Protein AF-A0A380EL34-F1 (afdb_monomer_lite)

Organism: Staphylococcus aureus (NCBI:txid1280)

Secondary structure (DSSP, 8-state):
--EEEE---SS--TTHHHHHHHHHHHHHHTT-EEEEETTTHHHHHTT-EEEE-TTTSSTT-GGGGGTT--------

Sequence (76 aa):
MKKIAVLTSGGDSPGMNAAVRAVVRTAIYNEIEVYGVYHGYQGLLNDDIHKLELGSVGDTDSAWRYILVFSKMSRV

InterPro domains:
  IPR000023 Phosphofructokinase domain [PF00365] (3-60)
  IPR022953 ATP-dependent 6-phosphofructokinase [PR00476] (6-25)
  IPR022953 ATP-dependent 6-phosphofructokinase [PR00476] (31-44)
  IPR035966 Phosphofructokinase superfamily [SSF53784] (1-59)

Foldseek 3Di:
DAEDEDADDDADDPCPLVVVLVVLVVCVVVVYWYKQQFPGVVSVVVVVIGTDDNCCSDPPHPPSVRSRDDPPVPDD

Radius of gyration: 12.4 Å; chains: 1; bounding box: 25×33×34 Å

pLDDT: mean 77.79, std 17.73, range [37.88, 95.25]

Structure (mmCIF, N/CA/C/O backbone):
data_AF-A0A380EL34-F1
#
_entry.id   AF-A0A380EL34-F1
#
loop_
_atom_site.group_PDB
_atom_site.id
_atom_site.type_symbol
_atom_site.label_atom_id
_atom_site.label_alt_id
_atom_site.label_comp_id
_atom_site.label_asym_id
_atom_site.label_entity_id
_atom_site.label_seq_id
_atom_site.pdbx_PDB_ins_code
_atom_site.Cartn_x
_atom_site.Cartn_y
_atom_site.Cartn_z
_atom_site.occupancy
_atom_site.B_iso_or_equiv
_atom_site.auth_seq_id
_atom_site.auth_comp_id
_atom_site.auth_asym_id
_atom_site.auth_atom_id
_atom_site.pdbx_PDB_model_num
ATOM 1 N N . MET A 1 1 ? -12.645 5.983 12.811 1.00 61.81 1 MET A N 1
ATOM 2 C CA . MET A 1 1 ? -12.196 4.939 11.861 1.00 61.81 1 MET A CA 1
ATOM 3 C C . MET A 1 1 ? -10.847 5.350 11.297 1.00 61.81 1 MET A C 1
ATOM 5 O O . MET A 1 1 ? -10.711 6.512 10.934 1.00 61.81 1 MET A O 1
ATOM 9 N N . LYS A 1 2 ? -9.8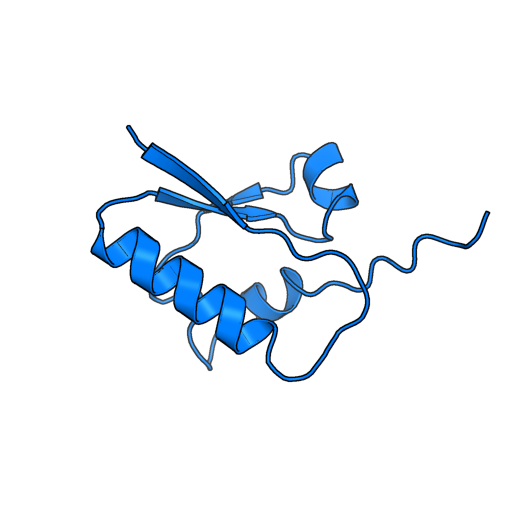57 4.450 11.267 1.00 87.94 2 LYS A N 1
ATOM 10 C CA . LYS A 1 2 ? -8.543 4.712 10.657 1.00 87.94 2 LYS A CA 1
ATOM 11 C C . LYS A 1 2 ? -8.479 3.965 9.325 1.00 87.94 2 LYS A C 1
ATOM 13 O O . LYS A 1 2 ? -8.670 2.754 9.306 1.00 87.94 2 LYS A O 1
ATOM 18 N N . LYS A 1 3 ? -8.256 4.694 8.232 1.00 93.62 3 LYS A N 1
ATOM 19 C CA . LYS A 1 3 ? -8.109 4.146 6.879 1.00 93.62 3 LYS A CA 1
ATOM 20 C C . LYS A 1 3 ? -6.802 4.653 6.286 1.00 93.62 3 LYS A C 1
ATOM 22 O O . LYS A 1 3 ? -6.450 5.809 6.524 1.00 93.62 3 LYS A O 1
ATOM 27 N N . ILE A 1 4 ? -6.105 3.811 5.533 1.00 93.31 4 ILE A N 1
ATOM 28 C CA . ILE A 1 4 ? -4.888 4.188 4.807 1.00 93.31 4 ILE A CA 1
ATOM 29 C C . ILE A 1 4 ? -5.003 3.783 3.340 1.00 93.31 4 ILE A C 1
ATOM 31 O O . ILE A 1 4 ? -5.599 2.755 3.018 1.00 93.31 4 ILE A O 1
ATOM 35 N N . ALA A 1 5 ? -4.405 4.582 2.462 1.00 91.44 5 ALA A N 1
ATOM 36 C CA . ALA A 1 5 ? -4.228 4.247 1.058 1.00 91.44 5 ALA A CA 1
ATOM 37 C C . ALA A 1 5 ? -2.746 3.960 0.789 1.00 91.44 5 ALA A C 1
ATOM 39 O O . ALA A 1 5 ? -1.872 4.691 1.257 1.00 91.44 5 ALA A O 1
ATOM 40 N N . VAL A 1 6 ? -2.469 2.892 0.049 1.00 88.88 6 VAL A N 1
ATOM 41 C CA . VAL A 1 6 ? -1.133 2.474 -0.368 1.00 88.88 6 VAL A CA 1
ATOM 42 C C . VAL A 1 6 ? -1.058 2.613 -1.879 1.00 88.88 6 VAL A C 1
ATOM 44 O O . VAL A 1 6 ? -1.879 2.063 -2.607 1.00 88.88 6 VAL A O 1
ATOM 47 N N . LEU A 1 7 ? -0.060 3.352 -2.343 1.00 88.12 7 LEU A N 1
ATOM 48 C CA . LEU A 1 7 ? 0.237 3.526 -3.756 1.00 88.12 7 LEU A CA 1
ATOM 49 C C . LEU A 1 7 ? 1.734 3.369 -3.952 1.00 88.12 7 LEU A C 1
ATOM 51 O O . LEU A 1 7 ? 2.517 3.640 -3.038 1.00 88.12 7 LEU A O 1
ATOM 55 N N . THR A 1 8 ? 2.135 2.968 -5.149 1.00 82.38 8 THR A N 1
ATOM 56 C CA . THR A 1 8 ? 3.541 3.008 -5.530 1.00 82.38 8 THR A CA 1
ATOM 57 C C . THR A 1 8 ? 3.721 3.911 -6.740 1.00 82.38 8 THR A C 1
ATOM 59 O O . THR A 1 8 ? 2.890 3.948 -7.645 1.00 82.38 8 THR A O 1
ATOM 62 N N . SER A 1 9 ? 4.793 4.696 -6.729 1.00 76.25 9 SER A N 1
ATOM 63 C CA . SER A 1 9 ? 5.155 5.598 -7.817 1.00 76.25 9 SER A CA 1
ATOM 64 C C . SER A 1 9 ? 6.594 5.316 -8.225 1.00 76.25 9 SER A C 1
ATOM 66 O O . SER A 1 9 ? 7.479 5.342 -7.370 1.00 76.25 9 SER A O 1
ATOM 68 N N . GLY A 1 10 ? 6.838 5.071 -9.511 1.00 72.12 10 GLY A N 1
ATOM 69 C CA . GLY A 1 10 ? 8.176 4.807 -10.042 1.00 72.12 10 GLY A CA 1
ATOM 70 C C . GLY A 1 10 ? 8.251 3.542 -10.895 1.00 72.12 10 GLY A C 1
ATOM 71 O O . GLY A 1 10 ? 7.231 3.014 -11.338 1.00 72.12 10 GLY A O 1
ATOM 72 N N . GLY A 1 11 ? 9.479 3.093 -11.165 1.00 67.44 11 GLY A N 1
ATOM 73 C CA . GLY A 1 11 ? 9.744 1.830 -11.856 1.00 67.44 11 GLY A CA 1
ATOM 74 C C . GLY A 1 11 ? 9.659 0.634 -10.907 1.00 67.44 11 GLY A C 1
ATOM 75 O O . GLY A 1 11 ? 9.950 0.771 -9.721 1.00 67.44 11 GLY A O 1
ATOM 76 N N . ASP A 1 12 ? 9.280 -0.527 -11.443 1.00 71.75 12 ASP A N 1
ATOM 77 C CA . ASP A 1 12 ? 9.231 -1.777 -10.680 1.00 71.75 12 ASP A CA 1
ATOM 78 C C . ASP A 1 12 ? 10.636 -2.173 -10.205 1.00 71.75 12 ASP A C 1
ATOM 80 O O . ASP A 1 12 ? 11.611 -2.121 -10.962 1.00 71.75 12 ASP A O 1
ATOM 84 N N . SER A 1 13 ? 10.733 -2.537 -8.932 1.00 73.31 13 SER A N 1
ATOM 85 C CA . SER A 1 13 ? 11.978 -2.894 -8.269 1.00 73.31 13 SER A CA 1
ATOM 86 C C . SER A 1 13 ? 11.751 -4.105 -7.367 1.00 73.31 13 SER A C 1
ATOM 88 O O . SER A 1 13 ? 10.715 -4.190 -6.688 1.00 73.31 13 SER A O 1
ATOM 90 N N . PRO A 1 14 ? 12.714 -5.048 -7.307 1.00 77.44 14 PRO A N 1
ATOM 91 C CA . PRO A 1 14 ? 12.620 -6.180 -6.399 1.00 77.44 14 PRO A CA 1
ATOM 92 C C . PRO A 1 14 ? 12.400 -5.694 -4.960 1.00 77.44 14 PRO A C 1
ATOM 94 O O . PRO A 1 14 ? 13.163 -4.893 -4.427 1.00 77.44 14 PRO A O 1
ATOM 97 N N . GLY A 1 15 ? 11.333 -6.189 -4.329 1.00 80.62 15 GLY A N 1
ATOM 98 C CA . GLY A 1 15 ? 10.985 -5.878 -2.939 1.00 80.62 15 GLY A CA 1
ATOM 99 C C . GLY A 1 15 ? 9.800 -4.929 -2.755 1.00 80.62 15 GLY A C 1
ATOM 100 O O . GLY A 1 15 ? 9.230 -4.912 -1.665 1.00 80.62 15 GLY A O 1
ATOM 101 N N . MET A 1 16 ? 9.340 -4.219 -3.790 1.00 82.81 16 MET A N 1
ATOM 102 C CA . MET A 1 16 ? 8.168 -3.342 -3.641 1.00 82.81 16 MET A CA 1
ATOM 103 C C . MET A 1 16 ? 6.891 -4.129 -3.305 1.00 82.81 16 MET A C 1
ATOM 105 O O . MET A 1 16 ? 6.148 -3.743 -2.405 1.00 82.81 16 MET A O 1
ATOM 109 N N . ASN A 1 17 ? 6.694 -5.294 -3.930 1.00 79.62 17 ASN A N 1
ATOM 110 C CA . ASN A 1 17 ? 5.609 -6.219 -3.575 1.00 79.62 17 ASN A CA 1
ATOM 111 C C . ASN A 1 17 ? 5.683 -6.670 -2.111 1.00 79.62 17 ASN A C 1
ATOM 113 O O . ASN A 1 17 ? 4.671 -6.713 -1.413 1.00 79.62 17 ASN A O 1
ATOM 117 N N . ALA A 1 18 ? 6.889 -6.973 -1.622 1.00 85.00 18 ALA A N 1
ATOM 118 C CA . ALA A 1 18 ? 7.091 -7.380 -0.237 1.00 85.00 18 ALA A CA 1
ATOM 119 C C . ALA A 1 18 ? 6.771 -6.235 0.739 1.00 85.00 18 ALA A C 1
ATOM 121 O O . ALA A 1 18 ? 6.157 -6.478 1.778 1.00 85.00 18 ALA A O 1
ATOM 122 N N . ALA A 1 19 ? 7.121 -4.994 0.385 1.00 87.19 19 ALA A N 1
ATOM 123 C CA . ALA A 1 19 ? 6.806 -3.808 1.175 1.00 87.19 19 ALA A CA 1
ATOM 124 C C . ALA A 1 19 ? 5.291 -3.558 1.251 1.00 87.19 19 ALA A C 1
ATOM 126 O O . ALA A 1 19 ? 4.751 -3.443 2.351 1.00 87.19 19 ALA A O 1
ATOM 127 N N . VAL A 1 20 ? 4.589 -3.557 0.111 1.00 87.19 20 VAL A N 1
ATOM 128 C CA . VAL A 1 20 ? 3.120 -3.413 0.070 1.00 87.19 20 VAL A CA 1
ATOM 129 C C . VAL A 1 20 ? 2.458 -4.514 0.897 1.00 87.19 20 VAL A C 1
ATOM 131 O O . VAL A 1 20 ? 1.606 -4.234 1.740 1.00 87.19 20 VAL A O 1
ATOM 134 N N . ARG A 1 21 ? 2.910 -5.762 0.741 1.00 87.75 21 ARG A N 1
ATOM 135 C CA . ARG A 1 21 ? 2.414 -6.896 1.523 1.00 87.75 21 ARG A CA 1
ATOM 136 C C . ARG A 1 21 ? 2.623 -6.715 3.024 1.00 87.75 21 ARG A C 1
ATOM 138 O O . ARG A 1 21 ? 1.709 -6.994 3.798 1.00 87.75 21 ARG A O 1
ATOM 145 N N . ALA A 1 22 ? 3.798 -6.254 3.447 1.00 91.06 22 ALA A N 1
ATOM 146 C CA . ALA A 1 22 ? 4.086 -5.993 4.854 1.00 91.06 22 ALA A CA 1
ATOM 147 C C . ALA A 1 22 ? 3.165 -4.904 5.424 1.00 91.06 22 ALA A C 1
ATOM 149 O O . ALA A 1 22 ? 2.585 -5.101 6.494 1.00 91.06 22 ALA A O 1
ATOM 150 N N . VAL A 1 23 ? 2.969 -3.803 4.691 1.00 91.31 23 VAL A N 1
ATOM 151 C CA . VAL A 1 23 ? 2.081 -2.702 5.096 1.00 91.31 23 VAL A CA 1
ATOM 152 C C . VAL A 1 23 ? 0.638 -3.181 5.232 1.00 91.31 23 VAL A C 1
ATOM 154 O O . VAL A 1 23 ? 0.039 -2.995 6.288 1.00 91.31 23 VAL A O 1
ATOM 157 N N . VAL A 1 24 ? 0.094 -3.850 4.210 1.00 91.31 24 VAL A N 1
ATOM 158 C CA . VAL A 1 24 ? -1.306 -4.306 4.199 1.00 91.31 24 VAL A CA 1
ATOM 159 C C . VAL A 1 24 ? -1.568 -5.289 5.339 1.00 91.31 24 VAL A C 1
ATOM 161 O O . VAL A 1 24 ? -2.518 -5.110 6.097 1.00 91.31 24 VAL A O 1
ATOM 164 N N . ARG A 1 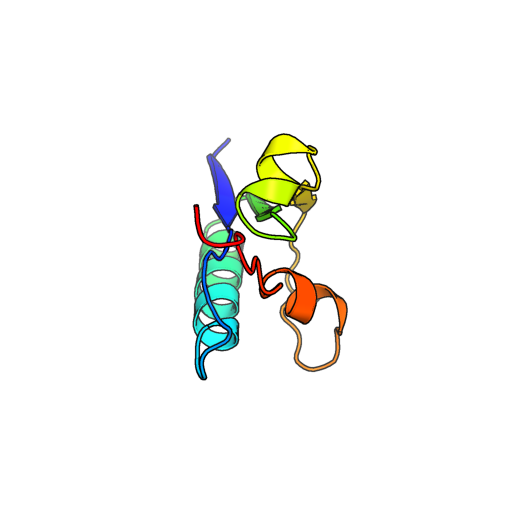25 ? -0.705 -6.299 5.520 1.00 92.31 25 ARG A N 1
ATOM 165 C CA . ARG A 1 25 ? -0.879 -7.291 6.596 1.00 92.31 25 ARG A CA 1
ATOM 166 C C . ARG A 1 25 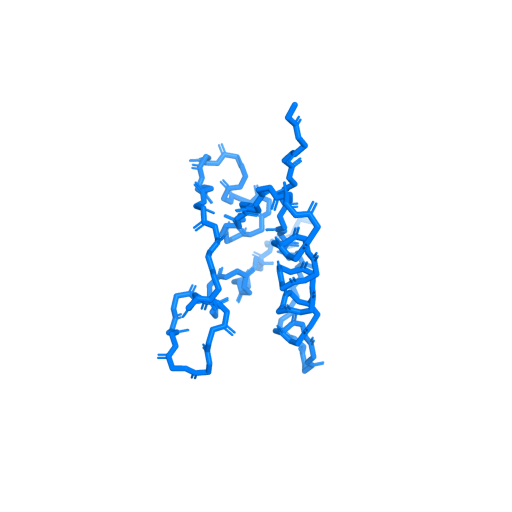? -0.779 -6.654 7.979 1.00 92.31 25 ARG A C 1
ATOM 168 O O . ARG A 1 25 ? -1.565 -7.001 8.855 1.00 92.31 25 ARG A O 1
ATOM 175 N N . THR A 1 26 ? 0.152 -5.719 8.166 1.00 94.44 26 THR A N 1
ATOM 176 C CA . THR A 1 26 ? 0.324 -5.018 9.446 1.00 94.44 26 THR A CA 1
ATOM 177 C C . THR A 1 26 ? -0.872 -4.123 9.748 1.00 94.44 26 THR A C 1
ATOM 179 O O . THR A 1 26 ? -1.368 -4.120 10.869 1.00 94.44 26 THR A O 1
ATOM 182 N N . ALA A 1 27 ? -1.371 -3.385 8.759 1.00 93.88 27 ALA A N 1
ATOM 183 C CA . ALA A 1 27 ? -2.523 -2.512 8.931 1.00 93.88 27 ALA A CA 1
ATOM 184 C C . ALA A 1 27 ? -3.801 -3.305 9.241 1.00 93.88 27 ALA A C 1
ATOM 186 O O . ALA A 1 27 ? -4.473 -2.986 10.219 1.00 93.88 27 ALA A O 1
ATOM 187 N N . ILE A 1 28 ? -4.074 -4.392 8.508 1.00 92.88 28 ILE A N 1
ATOM 188 C CA . ILE A 1 28 ? -5.224 -5.265 8.790 1.00 92.88 28 ILE A CA 1
ATOM 189 C C . ILE A 1 28 ? -5.121 -5.878 10.194 1.00 92.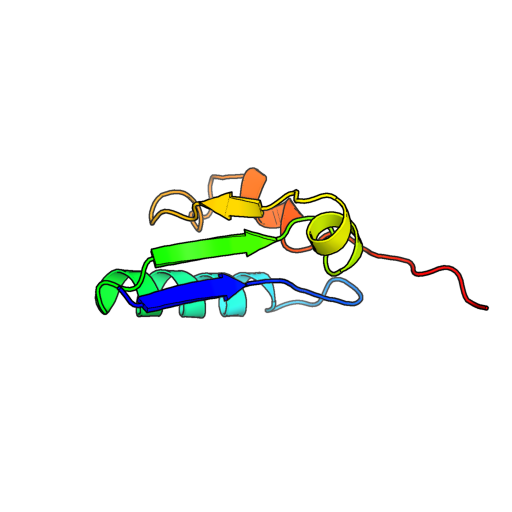88 28 ILE A C 1
ATOM 191 O O . ILE A 1 28 ? -6.114 -5.907 10.916 1.00 92.88 28 ILE A O 1
ATOM 195 N N . TYR A 1 29 ? -3.927 -6.315 10.615 1.00 94.69 29 TYR A N 1
ATOM 196 C CA . TYR A 1 29 ? -3.699 -6.824 11.974 1.00 94.69 29 TYR A CA 1
ATOM 197 C C . TYR A 1 29 ? -4.015 -5.783 13.063 1.00 94.69 29 TYR A C 1
ATOM 199 O O . TYR A 1 29 ? -4.455 -6.142 14.147 1.00 94.69 29 TYR A O 1
ATOM 207 N N . ASN A 1 30 ? -3.819 -4.495 12.769 1.00 94.94 30 ASN A N 1
ATOM 208 C CA . ASN A 1 30 ? -4.134 -3.383 13.668 1.00 94.94 30 ASN A CA 1
ATOM 209 C C . ASN A 1 30 ? -5.551 -2.812 13.455 1.00 94.94 30 ASN A C 1
ATOM 211 O O . ASN A 1 30 ? -5.812 -1.677 13.856 1.00 94.94 30 ASN A O 1
ATOM 215 N N . GLU A 1 31 ? -6.449 -3.556 12.800 1.00 94.56 31 GLU A N 1
ATOM 216 C CA . GLU A 1 31 ? -7.833 -3.140 12.518 1.00 94.56 31 GLU A CA 1
ATOM 217 C C . GLU A 1 31 ? -7.933 -1.832 11.701 1.00 94.56 31 GLU A C 1
ATOM 219 O O . GLU A 1 31 ? -8.877 -1.048 11.829 1.00 94.56 31 GLU A O 1
ATOM 224 N N . ILE A 1 32 ? -6.942 -1.576 10.842 1.00 95.25 32 ILE A N 1
ATOM 225 C CA . ILE A 1 32 ? -6.913 -0.436 9.921 1.00 95.25 32 ILE A CA 1
ATOM 226 C C . ILE A 1 32 ? -7.391 -0.911 8.549 1.00 95.25 32 ILE A C 1
ATOM 228 O O . ILE A 1 32 ? -6.846 -1.860 7.984 1.00 95.25 32 ILE A O 1
ATOM 232 N N . GLU A 1 33 ? -8.382 -0.223 7.978 1.00 94.31 33 GLU A N 1
ATOM 233 C CA . GLU A 1 33 ? -8.794 -0.486 6.598 1.00 94.31 33 GLU A CA 1
ATOM 234 C C . GLU A 1 33 ? -7.723 -0.002 5.620 1.00 94.31 33 GLU A C 1
ATOM 236 O O . GLU A 1 33 ? -7.222 1.123 5.728 1.00 94.31 33 GLU A O 1
ATOM 241 N N . VAL A 1 34 ? -7.417 -0.832 4.627 1.00 93.19 34 VAL A N 1
ATOM 242 C CA . VAL A 1 34 ? -6.385 -0.550 3.633 1.00 93.19 34 VAL A CA 1
ATOM 243 C C . VAL A 1 34 ? -7.012 -0.472 2.251 1.00 93.19 34 VAL A C 1
ATOM 245 O O . VAL A 1 34 ? -7.816 -1.323 1.874 1.00 93.19 34 VAL A O 1
ATOM 248 N N . TYR A 1 35 ? -6.613 0.542 1.496 1.00 92.69 35 TYR A N 1
ATOM 249 C CA . TYR A 1 35 ? -6.994 0.744 0.107 1.00 92.69 35 TYR A CA 1
ATOM 250 C C . TYR A 1 35 ? -5.734 0.800 -0.754 1.00 92.69 35 TYR A C 1
ATOM 252 O O . TYR A 1 35 ? -4.705 1.313 -0.326 1.00 92.69 35 TYR A O 1
ATOM 260 N N . GLY A 1 36 ? -5.798 0.241 -1.952 1.00 90.19 36 GLY A N 1
ATOM 261 C CA . GLY A 1 36 ? -4.724 0.220 -2.927 1.00 90.19 36 GLY A CA 1
ATOM 262 C C . GLY A 1 36 ? -5.087 1.148 -4.056 1.00 90.19 36 GLY A C 1
ATOM 263 O O . GLY A 1 36 ? -6.173 1.031 -4.617 1.00 90.19 36 GLY A O 1
ATOM 264 N N . VAL A 1 37 ? -4.179 2.057 -4.376 1.00 89.50 37 VAL A N 1
ATOM 265 C CA . VAL A 1 37 ? -4.312 2.918 -5.544 1.00 89.50 37 VAL A CA 1
ATOM 266 C C . VAL A 1 37 ? -3.529 2.284 -6.678 1.00 89.50 37 VAL A C 1
ATOM 268 O O . VAL A 1 37 ? -2.314 2.080 -6.581 1.00 89.50 37 VAL A O 1
ATOM 271 N N . TYR A 1 38 ? -4.241 1.964 -7.746 1.00 85.31 38 TYR A N 1
ATOM 272 C CA . TYR A 1 38 ? -3.665 1.342 -8.926 1.00 85.31 38 TYR A CA 1
ATOM 273 C C . TYR A 1 38 ? -3.026 2.434 -9.792 1.00 85.31 38 TYR A C 1
ATOM 275 O O . TYR A 1 38 ? -3.348 3.609 -9.663 1.00 85.31 38 TYR A O 1
ATOM 283 N N . HIS A 1 39 ? -2.042 2.103 -10.631 1.00 84.06 39 HIS A N 1
ATOM 284 C CA . HIS A 1 39 ? -1.400 3.088 -11.526 1.00 84.06 39 HIS A CA 1
ATOM 285 C C . HIS A 1 39 ? -0.789 4.336 -10.837 1.00 84.06 39 HIS A C 1
ATOM 287 O O . HIS A 1 39 ? -0.640 5.397 -11.456 1.00 84.06 39 HIS A O 1
ATOM 293 N N . GLY A 1 40 ? -0.412 4.223 -9.559 1.00 83.12 40 GLY A N 1
ATOM 294 C CA . GLY A 1 40 ? 0.209 5.302 -8.791 1.00 83.12 40 GLY A CA 1
ATOM 295 C C . GLY A 1 40 ? -0.653 6.568 -8.745 1.00 83.12 40 GLY A C 1
ATOM 296 O O . GLY A 1 40 ? -1.853 6.518 -8.494 1.00 83.12 40 GLY A O 1
ATOM 297 N N . TYR A 1 41 ? -0.048 7.729 -9.003 1.00 85.88 41 TYR A N 1
ATOM 298 C CA . TYR A 1 41 ? -0.773 9.006 -8.981 1.00 85.88 41 TYR A CA 1
ATOM 299 C C . TYR A 1 41 ? -1.875 9.110 -10.040 1.00 85.88 41 TYR A C 1
ATOM 301 O O . TYR A 1 41 ? -2.861 9.804 -9.813 1.00 85.88 41 TYR A O 1
ATOM 309 N N . GLN A 1 42 ? -1.740 8.423 -11.179 1.00 87.25 42 GLN A N 1
ATOM 310 C CA . GLN A 1 42 ? -2.760 8.478 -12.224 1.00 87.25 42 GLN A CA 1
ATOM 311 C C . GLN A 1 42 ? -4.057 7.808 -11.768 1.00 87.25 42 GLN A C 1
ATOM 313 O O . GLN A 1 42 ? -5.130 8.361 -11.990 1.00 87.25 42 GLN A O 1
ATOM 318 N N . GLY A 1 43 ? -3.973 6.649 -11.108 1.00 88.38 43 GLY A N 1
ATOM 319 C CA . GLY A 1 43 ? -5.169 6.018 -10.557 1.00 88.38 43 GLY A CA 1
ATOM 320 C C . GLY A 1 43 ? -5.739 6.793 -9.380 1.00 88.38 43 GLY A C 1
ATOM 321 O O . GLY A 1 43 ? -6.951 6.847 -9.245 1.00 88.38 43 GLY A O 1
ATOM 322 N N . LEU A 1 44 ? -4.911 7.510 -8.609 1.00 88.44 44 LEU A N 1
ATOM 323 C CA . LEU A 1 44 ? -5.429 8.419 -7.582 1.00 88.44 44 LEU A CA 1
ATOM 324 C C . LEU A 1 44 ? -6.321 9.512 -8.188 1.00 88.44 44 LEU A C 1
ATOM 326 O O . LEU A 1 44 ? -7.382 9.806 -7.650 1.00 88.44 44 LEU A O 1
ATOM 330 N N . LEU A 1 45 ? -5.896 10.107 -9.308 1.00 91.44 45 LEU A N 1
ATOM 331 C CA . LEU A 1 45 ? -6.675 11.126 -10.022 1.00 91.44 45 LEU A CA 1
ATOM 332 C C . LEU A 1 45 ? -7.950 10.557 -10.656 1.00 91.44 45 LEU A C 1
ATOM 334 O O . LEU A 1 45 ? -8.936 11.275 -10.789 1.00 91.44 45 LEU A O 1
ATOM 338 N N . ASN A 1 46 ? -7.918 9.282 -11.043 1.00 93.25 46 ASN A N 1
ATOM 339 C CA . ASN A 1 46 ? -9.027 8.590 -11.696 1.00 93.25 46 ASN A CA 1
ATOM 340 C C . ASN A 1 46 ? -9.970 7.875 -10.711 1.00 93.25 46 ASN A C 1
ATOM 342 O O . ASN A 1 46 ? -10.876 7.181 -11.163 1.00 93.25 46 ASN A O 1
ATOM 346 N N . ASP A 1 47 ? -9.751 8.017 -9.400 1.00 92.75 47 ASP A N 1
ATOM 347 C CA . ASP A 1 47 ? -10.472 7.288 -8.345 1.00 92.75 47 ASP A CA 1
ATOM 348 C C . ASP A 1 47 ? -10.379 5.750 -8.483 1.00 92.75 47 ASP A C 1
ATOM 350 O O . ASP A 1 47 ? -11.269 4.997 -8.094 1.00 92.75 47 ASP A O 1
ATOM 354 N N . ASP A 1 48 ? -9.261 5.264 -9.032 1.00 90.62 48 ASP A N 1
ATOM 355 C CA . ASP A 1 48 ? -8.941 3.842 -9.191 1.00 90.62 48 ASP A CA 1
ATOM 356 C C . ASP A 1 48 ? -8.372 3.267 -7.883 1.00 90.62 48 ASP A C 1
ATOM 358 O O . ASP A 1 48 ? -7.187 2.926 -7.746 1.00 90.62 48 ASP A O 1
ATOM 362 N N . ILE A 1 49 ? -9.237 3.264 -6.869 1.00 91.06 49 ILE A N 1
ATOM 363 C CA . ILE A 1 49 ? -8.925 2.931 -5.484 1.00 91.06 49 ILE A CA 1
ATOM 364 C C . ILE A 1 49 ? -9.747 1.712 -5.072 1.00 91.06 49 ILE A C 1
ATOM 366 O O . ILE A 1 49 ? -10.973 1.760 -5.003 1.00 91.06 49 ILE A O 1
ATOM 370 N N . HIS A 1 50 ? -9.068 0.621 -4.720 1.00 90.56 50 HIS A N 1
ATOM 371 C CA . HIS A 1 50 ? -9.719 -0.645 -4.374 1.00 90.56 50 HIS A CA 1
ATOM 372 C C . HIS A 1 50 ? -9.392 -1.063 -2.952 1.00 90.56 50 HIS A C 1
ATOM 374 O O . HIS A 1 50 ? -8.270 -0.889 -2.477 1.00 90.56 50 HIS A O 1
ATOM 380 N N . LYS A 1 51 ? -10.366 -1.646 -2.255 1.00 91.25 51 LYS A N 1
ATOM 381 C CA . LYS A 1 51 ? -10.146 -2.174 -0.908 1.00 91.25 51 LYS A CA 1
ATOM 382 C C . LYS A 1 51 ? -9.202 -3.378 -0.963 1.00 91.25 51 LYS A C 1
ATOM 384 O O . LYS A 1 51 ? -9.362 -4.269 -1.791 1.00 91.25 51 LYS A O 1
ATOM 389 N N . LEU A 1 52 ? -8.242 -3.402 -0.045 1.00 89.75 52 LEU A N 1
ATOM 390 C CA . LEU A 1 52 ? -7.221 -4.433 0.063 1.00 89.75 52 LEU A CA 1
ATOM 391 C C . LEU A 1 52 ? -7.539 -5.384 1.223 1.00 89.75 52 LEU A C 1
ATOM 393 O O . LEU A 1 52 ? -7.697 -4.953 2.364 1.00 89.75 52 LEU A O 1
ATOM 397 N N . GLU A 1 53 ? -7.608 -6.686 0.932 1.00 89.06 53 GLU A N 1
ATOM 398 C CA . GLU A 1 53 ? -7.864 -7.741 1.924 1.00 89.06 53 GLU A CA 1
ATOM 399 C C . GLU A 1 53 ? -6.679 -8.716 2.068 1.00 89.06 53 GLU A C 1
ATOM 401 O O . GLU A 1 53 ? -5.723 -8.703 1.291 1.00 89.06 53 GLU A O 1
ATOM 406 N N . LEU A 1 54 ? -6.711 -9.586 3.084 1.00 85.56 54 LEU A N 1
ATOM 407 C CA . LEU A 1 54 ? -5.603 -10.512 3.369 1.00 85.56 54 LEU A CA 1
ATOM 408 C C . LEU A 1 54 ? -5.315 -11.489 2.228 1.00 85.56 54 LEU A C 1
ATOM 410 O O . LEU A 1 54 ? -4.149 -11.739 1.934 1.00 85.56 54 LEU A O 1
ATOM 414 N N . GLY A 1 55 ? -6.362 -12.030 1.593 1.00 84.44 55 GLY A N 1
ATOM 415 C CA . GLY A 1 55 ? -6.221 -12.971 0.469 1.00 84.44 55 GLY A CA 1
ATOM 416 C C . GLY A 1 55 ? -5.653 -12.327 -0.790 1.00 84.44 55 GLY A C 1
ATOM 417 O O . GLY A 1 55 ? -5.341 -12.987 -1.770 1.00 84.44 55 GLY A O 1
ATOM 418 N N . SER A 1 56 ? -5.523 -11.020 -0.729 1.00 79.69 56 SER A N 1
ATOM 419 C CA . SER A 1 56 ? -5.422 -10.181 -1.871 1.00 79.69 56 SER A CA 1
ATOM 420 C C . SER A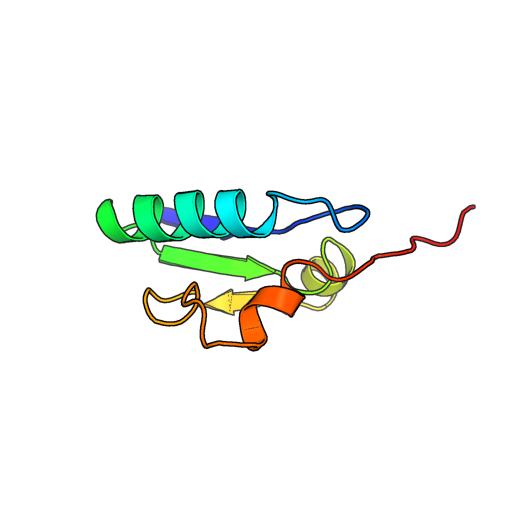 1 56 ? -3.910 -9.867 -2.013 1.00 79.69 56 SER A C 1
ATOM 422 O O . SER A 1 56 ? -3.322 -10.213 -3.021 1.00 79.69 56 SER A O 1
ATOM 424 N N . VAL A 1 57 ? -3.145 -9.592 -0.947 1.00 77.50 57 VAL A N 1
ATOM 425 C CA . VAL A 1 57 ? -1.650 -9.677 -0.980 1.00 77.50 57 VAL A CA 1
ATOM 426 C C . VAL A 1 57 ? -1.053 -11.108 -1.045 1.00 77.50 57 VAL A C 1
ATOM 428 O O . VAL A 1 57 ? 0.069 -11.344 -0.573 1.00 77.50 57 VAL A O 1
ATOM 431 N N . GLY A 1 58 ? -1.807 -12.095 -1.533 1.00 76.31 58 GLY A N 1
ATOM 432 C CA . GLY A 1 58 ? -1.378 -13.490 -1.654 1.00 76.31 58 GLY A CA 1
ATOM 433 C C . GLY A 1 58 ? -0.526 -13.746 -2.900 1.00 76.31 58 GLY A C 1
ATOM 434 O O . GLY A 1 58 ? -0.732 -13.120 -3.933 1.00 76.31 58 GLY A O 1
ATOM 435 N N . ASP A 1 59 ? 0.397 -14.713 -2.833 1.00 66.56 59 ASP A N 1
ATOM 436 C CA . ASP A 1 59 ? 1.297 -15.065 -3.952 1.00 66.56 59 ASP A CA 1
ATOM 437 C C . ASP A 1 59 ? 0.558 -15.582 -5.206 1.00 66.56 59 ASP A C 1
ATOM 439 O O . ASP A 1 59 ? 1.133 -15.654 -6.290 1.00 66.56 59 ASP A O 1
ATOM 443 N N . THR A 1 60 ? -0.722 -15.937 -5.073 1.00 54.88 60 THR A N 1
ATOM 444 C CA . THR A 1 60 ? -1.587 -16.426 -6.155 1.00 54.88 60 THR A CA 1
ATOM 445 C C . THR A 1 60 ? -2.422 -15.344 -6.841 1.00 54.88 60 THR A C 1
ATOM 447 O O . THR A 1 60 ? -2.992 -15.629 -7.892 1.00 54.88 60 THR A O 1
ATOM 450 N N . ASP A 1 61 ? -2.528 -14.132 -6.285 1.00 54.88 61 ASP A N 1
ATOM 451 C CA . ASP A 1 61 ? -3.422 -13.102 -6.824 1.00 54.88 61 ASP A CA 1
ATOM 452 C C . ASP A 1 61 ? -2.671 -12.108 -7.726 1.00 54.88 61 ASP A C 1
ATOM 454 O O . ASP A 1 61 ? -1.878 -11.268 -7.292 1.00 54.88 61 ASP A O 1
ATOM 458 N N . SER A 1 62 ? -2.944 -12.192 -9.028 1.00 53.53 62 SER A N 1
ATOM 459 C CA . SER A 1 62 ? -2.379 -11.299 -10.040 1.00 53.53 62 SER A CA 1
ATOM 460 C C . SER A 1 62 ? -2.831 -9.839 -9.910 1.00 53.53 62 SER A C 1
ATOM 462 O O . SER A 1 62 ? -2.186 -8.975 -10.505 1.00 53.53 62 SER A O 1
ATOM 464 N N . ALA A 1 63 ? -3.888 -9.538 -9.144 1.00 51.38 63 ALA A N 1
ATOM 465 C CA . ALA A 1 63 ? -4.427 -8.180 -9.008 1.00 51.38 63 ALA A CA 1
ATOM 466 C C . ALA A 1 63 ? -3.444 -7.194 -8.338 1.00 51.38 63 ALA A C 1
ATOM 468 O O . ALA A 1 63 ? -3.438 -6.003 -8.627 1.00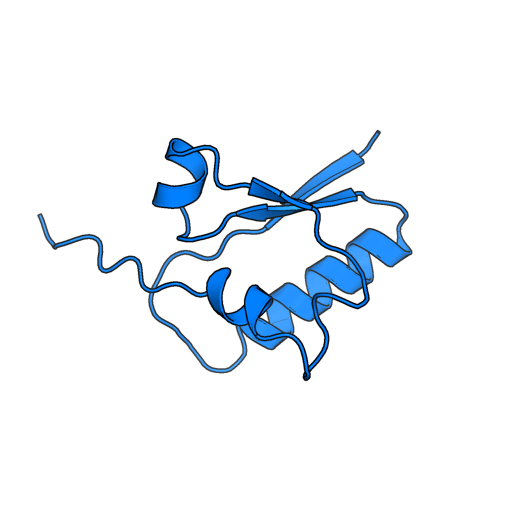 51.38 63 ALA A O 1
ATOM 469 N N . TRP A 1 64 ? -2.515 -7.681 -7.520 1.00 60.28 64 TRP A N 1
ATOM 470 C CA . TRP A 1 64 ? -1.668 -6.845 -6.651 1.00 60.28 64 TRP A CA 1
ATOM 471 C C . TRP A 1 64 ? -0.395 -6.402 -7.331 1.00 60.28 64 TRP A C 1
ATOM 473 O O . TRP A 1 64 ? 0.187 -5.371 -7.001 1.00 60.28 64 TRP A O 1
ATOM 483 N N . ARG A 1 65 ? -0.043 -7.138 -8.383 1.00 55.00 65 ARG A N 1
ATOM 484 C CA . ARG A 1 65 ? 0.969 -6.762 -9.355 1.00 55.00 65 ARG A CA 1
ATOM 485 C C . ARG A 1 65 ? 0.625 -5.437 -10.046 1.00 55.00 65 ARG A C 1
ATOM 487 O O . ARG A 1 65 ? 1.528 -4.800 -10.567 1.00 55.00 65 ARG A O 1
ATOM 494 N N . TYR A 1 66 ? -0.637 -4.990 -9.994 1.00 52.19 66 TYR A N 1
ATOM 495 C CA . TYR A 1 66 ? -1.083 -3.714 -10.560 1.00 52.19 66 TYR A CA 1
ATOM 496 C C . TYR A 1 66 ? -1.053 -2.521 -9.580 1.00 52.19 66 TYR A C 1
ATOM 498 O O . TYR A 1 66 ? -1.165 -1.370 -10.007 1.00 52.19 66 TYR A O 1
ATOM 506 N N . ILE A 1 67 ? -0.802 -2.749 -8.284 1.00 57.22 67 ILE A N 1
ATOM 507 C CA . ILE A 1 67 ? -0.355 -1.664 -7.389 1.00 57.22 67 ILE A CA 1
ATOM 508 C C . ILE A 1 67 ? 1.034 -1.173 -7.841 1.00 57.22 67 ILE A C 1
ATOM 510 O O . ILE A 1 67 ? 1.370 -0.005 -7.650 1.00 57.22 67 ILE A O 1
ATOM 514 N N . LEU A 1 68 ? 1.804 -2.046 -8.508 1.00 52.62 68 LEU A N 1
ATOM 515 C CA . LEU A 1 68 ? 3.058 -1.765 -9.208 1.00 52.62 68 LEU A CA 1
ATOM 516 C C . LEU A 1 68 ? 2.836 -1.591 -10.717 1.00 52.62 68 LEU A C 1
ATOM 518 O O . LEU A 1 68 ? 3.351 -2.367 -11.520 1.00 52.62 68 LEU A O 1
ATOM 522 N N . VAL A 1 69 ? 2.083 -0.580 -11.150 1.00 47.47 69 VAL A N 1
ATOM 523 C CA . VAL A 1 69 ? 2.111 -0.226 -12.579 1.00 47.47 69 VAL A CA 1
ATOM 524 C C . VAL A 1 69 ? 3.055 0.936 -12.817 1.00 47.47 69 VAL A C 1
ATOM 526 O O . VAL A 1 69 ? 2.889 2.024 -12.272 1.00 47.47 69 VAL A O 1
ATOM 529 N N . PHE A 1 70 ? 4.017 0.663 -13.701 1.00 41.22 70 PHE A N 1
ATOM 530 C CA . PHE A 1 70 ? 4.833 1.598 -14.468 1.00 41.22 70 PHE A CA 1
ATOM 531 C C . PHE A 1 70 ? 4.022 2.850 -14.851 1.00 41.22 70 PHE A C 1
ATOM 533 O O . PHE A 1 70 ? 3.376 2.893 -15.897 1.00 41.22 70 PHE A O 1
ATOM 540 N N . SER A 1 71 ? 4.095 3.912 -14.051 1.00 37.88 71 SER A N 1
ATOM 541 C CA . SER A 1 71 ? 3.869 5.242 -14.602 1.00 37.88 71 SER A CA 1
ATOM 542 C C . SER A 1 71 ? 5.194 5.663 -15.211 1.00 37.88 71 SER A C 1
ATOM 544 O O . SER A 1 71 ? 6.064 6.238 -14.554 1.00 37.88 71 SER A O 1
ATOM 546 N N . LYS A 1 72 ? 5.384 5.333 -16.491 1.00 41.75 72 LYS A N 1
ATOM 547 C CA . LYS A 1 72 ? 6.298 6.104 -17.328 1.00 41.75 72 LYS A CA 1
ATOM 548 C C . LYS A 1 72 ? 5.616 7.464 -17.469 1.00 41.75 72 LYS A C 1
ATOM 550 O O . LYS A 1 72 ? 4.908 7.700 -18.439 1.00 41.75 72 LYS A O 1
ATOM 555 N N . MET A 1 73 ? 5.751 8.318 -16.454 1.00 40.00 73 MET A N 1
ATOM 556 C CA . MET A 1 73 ? 5.415 9.723 -16.598 1.00 40.00 73 MET A CA 1
ATOM 557 C C . MET A 1 73 ? 6.381 10.221 -17.663 1.00 40.00 73 MET A C 1
ATOM 559 O O . MET A 1 73 ? 7.586 10.329 -17.424 1.00 40.00 73 MET A O 1
ATOM 563 N N . SER A 1 74 ? 5.872 10.311 -18.891 1.00 39.19 74 SER A N 1
ATOM 564 C CA . SER A 1 74 ? 6.595 10.801 -20.049 1.00 39.19 74 SER A CA 1
ATOM 565 C C . SER A 1 74 ? 7.329 12.055 -19.615 1.00 39.19 74 SER A C 1
ATOM 567 O O . SER A 1 74 ? 6.703 12.985 -19.113 1.00 39.19 74 SER A O 1
ATOM 569 N N . ARG A 1 75 ? 8.659 12.016 -19.731 1.00 37.91 75 ARG A N 1
ATOM 570 C CA . ARG A 1 75 ? 9.531 13.163 -19.498 1.00 37.91 75 ARG A CA 1
ATOM 571 C C . ARG A 1 75 ? 8.935 14.362 -20.237 1.00 37.91 75 ARG A C 1
ATOM 573 O O . ARG A 1 75 ? 8.912 14.354 -21.467 1.00 37.91 75 ARG A O 1
ATOM 580 N N . VAL A 1 76 ? 8.436 15.328 -19.480 1.00 39.56 76 VAL A N 1
ATOM 581 C CA . VAL A 1 76 ? 8.557 16.742 -19.834 1.00 39.56 76 VAL A CA 1
ATOM 582 C C . VAL A 1 76 ? 9.877 17.234 -19.273 1.00 39.56 76 VAL A C 1
ATOM 584 O O . VAL A 1 76 ? 10.235 16.785 -18.159 1.00 39.56 76 VAL A O 1
#